Protein AF-A0A918C4P5-F1 (afdb_monomer_lite)

Organism: NCBI:txid1848197

Secondary structure (DSSP, 8-state):
-PPEEEEEE-TT--HHHHHHHHHHHHHHH---TT-B-TTS-EEEEEE-S---GGG-S-EEETTEEE-S--HHHHHHHHHHHHT-

Sequence (84 aa):
MPVTRLELHIEGLPVTEREALLDVVWNELKISPGMVTADGTTELTLVQGETRPEDRPLVHIGGVAYPQMTPERLGALLRRRGSR

Radius of gyration: 11.94 Å; chains: 1; bounding box: 32×25×32 Å

Foldseek 3Di:
DDAKEKEWECEPNDPVQVVLLQVLCCVLQVDHAQDAGPVRRYHYHYDYDDDPPQQPRWIDTNNDIDGPDHSVNSNVVSVVVVVD

pLDDT: mean 91.86, std 9.04, range [45.53, 98.0]

Structure (mmCIF, N/CA/C/O backbone):
data_AF-A0A918C4P5-F1
#
_entry.id   AF-A0A918C4P5-F1
#
loop_
_atom_site.group_PDB
_atom_site.id
_atom_site.type_symbol
_atom_site.label_atom_id
_atom_site.label_alt_id
_atom_site.label_comp_id
_atom_site.label_asym_id
_atom_site.label_entity_id
_atom_site.label_seq_id
_atom_site.pdbx_PDB_ins_code
_atom_site.Cartn_x
_atom_site.Cartn_y
_atom_site.Cartn_z
_atom_site.occupancy
_atom_site.B_iso_or_equiv
_atom_site.auth_seq_id
_atom_site.auth_comp_id
_atom_site.auth_asym_id
_atom_site.auth_atom_id
_atom_site.pdbx_PDB_model_num
ATOM 1 N N . MET A 1 1 ? 8.726 -2.298 -20.881 1.00 58.50 1 MET A N 1
ATOM 2 C CA . MET A 1 1 ? 7.727 -3.194 -20.259 1.00 58.50 1 MET A CA 1
ATOM 3 C C . MET A 1 1 ? 6.681 -2.334 -19.569 1.00 58.50 1 MET A C 1
ATOM 5 O O . MET A 1 1 ? 7.052 -1.248 -19.139 1.00 58.50 1 MET A O 1
ATOM 9 N N . PRO A 1 2 ? 5.402 -2.734 -19.516 1.00 77.44 2 PRO A N 1
ATOM 10 C CA . PRO A 1 2 ? 4.408 -1.971 -18.771 1.00 77.44 2 PRO A CA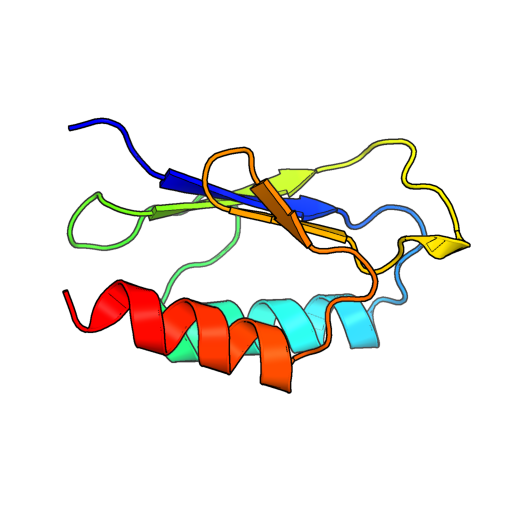 1
ATOM 11 C C . PRO A 1 2 ? 4.723 -2.051 -17.272 1.00 77.44 2 PRO A C 1
ATOM 13 O O . PRO A 1 2 ? 4.865 -3.143 -16.726 1.00 77.44 2 PRO A O 1
ATOM 16 N N . VAL A 1 3 ? 4.859 -0.893 -16.629 1.00 86.12 3 VAL A N 1
ATOM 17 C CA . VAL A 1 3 ? 5.040 -0.780 -15.178 1.00 86.12 3 VAL A CA 1
ATOM 18 C C . VAL A 1 3 ? 3.729 -1.174 -14.495 1.00 86.12 3 VAL A C 1
ATOM 20 O O . VAL A 1 3 ? 2.656 -0.701 -14.875 1.00 86.12 3 VAL A O 1
ATOM 23 N N . THR A 1 4 ? 3.792 -2.046 -13.491 1.00 92.69 4 THR A N 1
ATOM 24 C CA . THR A 1 4 ? 2.642 -2.344 -12.634 1.00 92.69 4 THR A CA 1
ATOM 25 C C . THR A 1 4 ? 2.435 -1.177 -11.678 1.00 92.69 4 THR A C 1
ATOM 27 O O . THR A 1 4 ? 3.280 -0.912 -10.829 1.00 92.69 4 THR A O 1
ATOM 30 N N . ARG A 1 5 ? 1.286 -0.509 -11.759 1.00 94.94 5 ARG A N 1
ATOM 31 C CA . ARG A 1 5 ? 0.906 0.483 -10.748 1.00 94.94 5 ARG A CA 1
ATOM 32 C C . ARG A 1 5 ? 0.371 -0.194 -9.494 1.00 94.94 5 ARG A C 1
ATOM 34 O O . ARG A 1 5 ? -0.532 -1.029 -9.578 1.00 94.94 5 ARG A O 1
ATOM 41 N N . LEU A 1 6 ? 0.948 0.172 -8.359 1.00 96.50 6 LEU A N 1
ATOM 42 C CA . LEU A 1 6 ? 0.470 -0.105 -7.016 1.00 96.50 6 LEU A CA 1
ATOM 43 C C . LEU A 1 6 ? -0.179 1.179 -6.497 1.00 96.50 6 LEU A C 1
ATOM 45 O O . LEU A 1 6 ? 0.510 2.137 -6.160 1.00 96.50 6 LEU A O 1
ATOM 49 N N . GLU A 1 7 ? -1.502 1.212 -6.461 1.00 97.06 7 GLU A N 1
ATOM 50 C CA . GLU A 1 7 ? -2.263 2.391 -6.051 1.00 97.06 7 GLU A CA 1
ATOM 51 C C . GLU A 1 7 ? -2.818 2.171 -4.644 1.00 97.06 7 GLU A C 1
ATOM 53 O O . GLU A 1 7 ? -3.604 1.247 -4.432 1.00 97.06 7 GLU A O 1
ATOM 58 N N . LEU A 1 8 ? -2.432 3.013 -3.685 1.00 96.56 8 LEU A N 1
ATOM 59 C CA . LEU A 1 8 ? -2.984 3.015 -2.330 1.00 96.56 8 LEU A CA 1
ATOM 60 C C . LEU A 1 8 ? -4.007 4.146 -2.207 1.00 96.56 8 LEU A C 1
ATOM 62 O O . LEU A 1 8 ? -3.649 5.322 -2.299 1.00 96.56 8 LEU A O 1
ATOM 66 N N . HIS A 1 9 ? -5.273 3.798 -1.986 1.00 95.88 9 HIS A N 1
ATOM 67 C CA . HIS A 1 9 ? -6.327 4.784 -1.755 1.00 95.88 9 HIS A CA 1
ATOM 68 C C . HIS A 1 9 ? -6.283 5.235 -0.301 1.00 95.88 9 HIS A C 1
ATOM 70 O O . HIS A 1 9 ? -6.419 4.424 0.614 1.00 95.88 9 HIS A O 1
ATOM 76 N N . ILE A 1 10 ? -6.070 6.533 -0.092 1.00 93.38 10 ILE A N 1
ATOM 77 C CA . ILE A 1 10 ? -5.817 7.098 1.244 1.00 93.38 10 ILE A CA 1
ATOM 78 C C . ILE A 1 10 ? -6.989 7.911 1.802 1.00 93.38 10 ILE A C 1
ATOM 80 O O . ILE A 1 10 ? -6.926 8.370 2.941 1.00 93.38 10 ILE A O 1
ATOM 84 N N . GLU A 1 11 ? -8.047 8.115 1.016 1.00 91.56 11 GLU A N 1
ATOM 85 C CA . GLU A 1 11 ? -9.162 8.981 1.399 1.00 91.56 11 GLU A CA 1
ATOM 86 C C . GLU A 1 11 ? -9.940 8.408 2.591 1.00 91.56 11 GLU A C 1
ATOM 88 O O . GLU A 1 11 ? -10.459 7.290 2.552 1.00 91.56 11 GLU A O 1
ATOM 93 N N . GLY A 1 12 ? -10.013 9.193 3.669 1.00 89.19 12 GLY A N 1
ATOM 94 C CA . GLY A 1 12 ? -10.642 8.801 4.929 1.00 89.19 12 GLY A CA 1
ATOM 95 C C . GLY A 1 12 ? -10.020 7.575 5.606 1.00 89.19 12 GLY A C 1
ATOM 96 O O . GLY A 1 12 ? -10.688 6.946 6.427 1.00 89.19 12 GLY A O 1
ATOM 97 N N . LEU A 1 13 ? -8.773 7.237 5.265 1.00 91.75 13 LEU A N 1
ATOM 98 C CA . LEU A 1 13 ? -7.972 6.240 5.965 1.00 91.75 13 LEU A CA 1
ATOM 99 C C . LEU A 1 13 ? -7.280 6.893 7.178 1.00 91.75 13 LEU A C 1
ATOM 101 O O . LEU A 1 13 ? -6.672 7.958 7.024 1.00 91.75 13 LEU A O 1
ATOM 105 N N . PRO A 1 14 ? -7.324 6.293 8.381 1.00 93.62 14 PRO A N 1
ATOM 106 C CA . PRO A 1 14 ? -6.542 6.768 9.516 1.00 93.62 14 PRO A CA 1
ATOM 107 C C . PRO A 1 14 ? -5.048 6.811 9.184 1.00 93.62 14 PRO A C 1
ATOM 109 O O . PRO A 1 14 ? -4.520 5.909 8.533 1.00 93.62 14 PRO A O 1
ATOM 112 N N . VAL A 1 15 ? -4.341 7.830 9.684 1.00 94.50 15 VAL A N 1
ATOM 113 C CA . VAL A 1 15 ? -2.894 7.987 9.441 1.00 94.50 15 VAL A CA 1
ATOM 114 C C . VAL A 1 15 ? -2.127 6.731 9.849 1.00 94.50 15 VAL A C 1
ATOM 116 O O . VAL A 1 15 ? -1.299 6.257 9.086 1.00 94.50 15 VAL A O 1
ATOM 119 N N . THR A 1 16 ? -2.440 6.143 11.003 1.00 96.00 16 THR A N 1
ATOM 120 C CA . THR A 1 16 ? -1.774 4.927 11.494 1.00 96.00 16 THR A CA 1
ATOM 121 C C . THR A 1 16 ? -1.917 3.742 10.542 1.00 96.00 16 THR A C 1
ATOM 123 O O . THR A 1 16 ? -0.965 2.996 10.343 1.00 96.00 16 THR A O 1
ATOM 126 N N . GLU A 1 17 ? -3.087 3.577 9.930 1.00 94.62 17 GLU A N 1
ATOM 127 C CA . GLU A 1 17 ? -3.358 2.492 8.988 1.00 94.62 17 GLU A CA 1
ATOM 128 C C . GLU A 1 17 ? -2.684 2.744 7.636 1.00 94.62 17 GLU A C 1
ATOM 130 O O . GLU A 1 17 ? -2.105 1.833 7.044 1.00 94.62 17 GLU A O 1
ATOM 135 N N . ARG A 1 18 ? -2.668 4.006 7.188 1.00 95.69 18 ARG A N 1
ATOM 136 C CA . ARG A 1 18 ? -1.903 4.431 6.012 1.00 95.69 18 ARG A CA 1
ATOM 137 C C . ARG A 1 18 ? -0.415 4.133 6.175 1.00 95.69 18 ARG A C 1
ATOM 139 O O . ARG A 1 18 ? 0.168 3.515 5.289 1.00 95.69 18 ARG A O 1
ATOM 146 N N . GLU A 1 19 ? 0.188 4.569 7.281 1.00 97.06 19 GLU A N 1
ATOM 147 C CA . GLU A 1 19 ? 1.614 4.345 7.542 1.00 97.06 19 GLU A CA 1
ATOM 148 C C . GLU A 1 19 ? 1.922 2.844 7.640 1.00 97.06 19 GLU A C 1
ATOM 150 O O . GLU A 1 19 ? 2.879 2.388 7.028 1.00 97.06 19 GLU A O 1
ATOM 155 N N . ALA A 1 20 ? 1.061 2.041 8.277 1.00 97.62 20 ALA A N 1
ATOM 156 C CA . ALA A 1 20 ? 1.255 0.591 8.352 1.00 97.62 20 ALA A CA 1
ATOM 157 C C . ALA A 1 20 ? 1.270 -0.093 6.969 1.00 97.62 20 ALA A C 1
ATOM 159 O O . ALA A 1 20 ? 2.067 -1.002 6.729 1.00 97.62 20 ALA A O 1
ATOM 160 N N . LEU A 1 21 ? 0.413 0.337 6.035 1.00 97.38 21 LEU A N 1
ATOM 161 C CA . LEU A 1 21 ? 0.435 -0.169 4.658 1.00 97.38 21 LEU A CA 1
ATOM 162 C C . LEU A 1 21 ? 1.687 0.299 3.904 1.00 97.38 21 LEU A C 1
ATOM 164 O O . LEU A 1 21 ? 2.283 -0.487 3.167 1.00 97.38 21 LEU A O 1
ATOM 168 N N . LEU A 1 22 ? 2.112 1.549 4.102 1.00 97.69 22 LEU A N 1
ATOM 169 C CA . LEU A 1 22 ? 3.330 2.090 3.495 1.00 97.69 22 LEU A CA 1
ATOM 170 C C . LEU A 1 22 ? 4.597 1.402 4.011 1.00 97.69 22 LEU A C 1
ATOM 172 O O . LEU A 1 22 ? 5.469 1.080 3.206 1.00 97.69 22 LEU A O 1
ATOM 176 N N . ASP A 1 23 ? 4.668 1.094 5.304 1.00 98.00 23 ASP A N 1
ATOM 177 C CA . ASP A 1 23 ? 5.769 0.342 5.907 1.00 98.00 23 ASP A CA 1
ATOM 178 C C . ASP A 1 23 ? 5.915 -1.036 5.260 1.00 98.00 23 ASP A C 1
ATOM 180 O O . ASP A 1 23 ? 7.026 -1.483 4.972 1.00 98.00 23 ASP A O 1
ATOM 184 N N . VAL A 1 24 ? 4.800 -1.709 4.965 1.00 97.69 24 VAL A N 1
ATOM 185 C CA . VAL A 1 24 ? 4.823 -2.979 4.229 1.00 97.69 24 VAL A CA 1
ATOM 186 C C . VAL A 1 24 ? 5.380 -2.789 2.821 1.00 97.69 24 VAL A C 1
ATOM 188 O O . VAL A 1 24 ? 6.242 -3.564 2.404 1.00 97.69 24 VAL A O 1
ATOM 191 N N . VAL A 1 25 ? 4.940 -1.761 2.089 1.00 96.69 25 VAL A N 1
ATOM 192 C CA . VAL A 1 25 ? 5.464 -1.496 0.739 1.00 96.69 25 VAL A CA 1
ATOM 193 C C . VAL A 1 25 ? 6.961 -1.199 0.780 1.00 96.69 25 VAL A C 1
ATOM 195 O O . VAL A 1 25 ? 7.718 -1.762 -0.011 1.00 96.69 25 VAL A O 1
ATOM 198 N N . TRP A 1 26 ? 7.415 -0.382 1.728 1.00 96.44 26 TRP A N 1
ATOM 199 C CA . TRP A 1 26 ? 8.834 -0.109 1.924 1.00 96.44 26 TRP A CA 1
ATOM 200 C C . TRP A 1 26 ? 9.617 -1.383 2.254 1.00 96.44 26 TRP A C 1
ATOM 202 O O . TRP A 1 26 ? 10.673 -1.645 1.674 1.00 96.44 26 TRP A O 1
ATOM 212 N N . ASN A 1 27 ? 9.102 -2.210 3.161 1.00 96.38 27 ASN A N 1
ATOM 213 C CA . ASN A 1 27 ? 9.772 -3.433 3.579 1.00 96.38 27 ASN A CA 1
ATOM 214 C C . ASN A 1 27 ? 9.961 -4.411 2.416 1.00 96.38 27 ASN A C 1
ATOM 216 O O . ASN A 1 27 ? 11.069 -4.931 2.269 1.00 96.38 27 ASN A O 1
ATOM 220 N N . GLU A 1 28 ? 8.945 -4.580 1.571 1.00 94.81 28 GLU A N 1
ATOM 221 C CA . GLU A 1 28 ? 8.954 -5.553 0.475 1.00 94.81 28 GLU A CA 1
ATOM 222 C C . GLU A 1 28 ? 9.582 -5.026 -0.822 1.00 94.81 28 GLU A C 1
ATOM 224 O O . GLU A 1 28 ? 10.284 -5.764 -1.506 1.00 94.81 28 GLU A O 1
ATOM 229 N N . LEU A 1 29 ? 9.345 -3.759 -1.174 1.00 94.44 29 LEU A N 1
ATOM 230 C CA . LEU A 1 29 ? 9.711 -3.205 -2.484 1.00 94.44 29 LEU A CA 1
ATOM 231 C C . LEU A 1 29 ? 10.768 -2.097 -2.426 1.00 94.44 29 LEU A C 1
ATOM 233 O O . LEU A 1 29 ? 11.296 -1.723 -3.470 1.00 94.44 29 LEU A O 1
ATOM 237 N N . LYS A 1 30 ? 11.097 -1.577 -1.235 1.00 95.31 30 LYS A N 1
ATOM 238 C CA . LYS A 1 30 ? 12.072 -0.483 -1.039 1.00 95.31 30 LYS A CA 1
ATOM 239 C C . LYS A 1 30 ? 11.731 0.789 -1.830 1.00 95.31 30 LYS A C 1
ATOM 241 O O . LYS A 1 30 ? 12.623 1.488 -2.306 1.00 95.31 30 LYS A O 1
ATOM 246 N N . ILE A 1 31 ? 10.438 1.088 -1.962 1.00 95.81 31 ILE A N 1
ATOM 247 C CA . ILE A 1 31 ? 9.923 2.284 -2.641 1.00 95.81 31 ILE A CA 1
ATOM 248 C C . ILE A 1 31 ? 8.979 3.076 -1.738 1.00 95.81 31 ILE A C 1
ATOM 250 O O . ILE A 1 31 ? 8.297 2.507 -0.886 1.00 95.81 31 ILE A O 1
ATOM 254 N N . SER A 1 32 ? 8.918 4.382 -1.987 1.00 95.50 32 SER A N 1
ATOM 255 C CA . SER A 1 32 ? 7.986 5.334 -1.374 1.00 95.50 32 SER A CA 1
ATOM 256 C C . SER A 1 32 ? 7.011 5.883 -2.426 1.00 95.50 32 SER A C 1
ATOM 258 O O . SER A 1 32 ? 7.206 5.649 -3.622 1.00 95.50 32 SER A O 1
ATOM 260 N N . PRO A 1 33 ? 5.946 6.602 -2.030 1.00 95.75 33 PRO A N 1
ATOM 261 C CA . PRO A 1 33 ? 5.042 7.241 -2.981 1.00 95.75 33 PRO A CA 1
ATOM 262 C C . PRO A 1 33 ? 5.766 8.066 -4.051 1.00 95.75 33 PRO A C 1
ATOM 264 O O . PRO A 1 33 ? 6.629 8.880 -3.732 1.00 95.75 33 PRO A O 1
ATOM 267 N N . GLY A 1 34 ? 5.403 7.857 -5.317 1.00 94.31 34 GLY A N 1
ATOM 268 C CA . GLY A 1 34 ? 6.029 8.502 -6.474 1.00 94.31 34 GLY A CA 1
ATOM 269 C C . GLY A 1 34 ? 7.342 7.857 -6.929 1.00 94.31 34 GLY A C 1
ATOM 270 O O . GLY A 1 34 ? 7.967 8.357 -7.862 1.00 94.31 34 GLY A O 1
ATOM 271 N N . MET A 1 35 ? 7.774 6.764 -6.295 1.00 95.56 35 MET A N 1
ATOM 272 C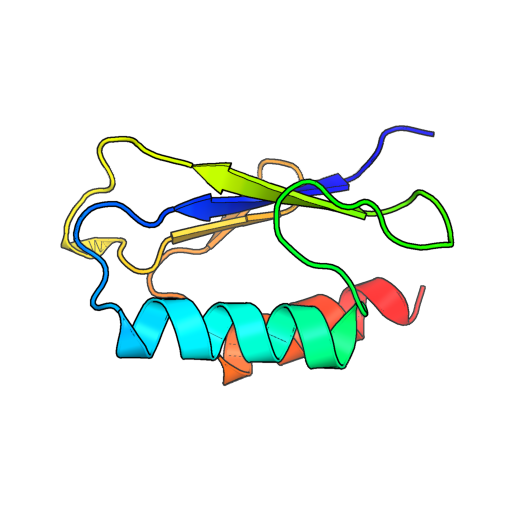 CA . MET A 1 35 ? 8.953 6.005 -6.706 1.00 95.56 35 MET A CA 1
ATOM 273 C C . MET A 1 35 ? 8.582 4.751 -7.498 1.00 95.56 35 MET A C 1
ATOM 275 O O . MET A 1 35 ? 7.491 4.189 -7.371 1.00 95.56 35 MET A O 1
ATOM 279 N N . VAL A 1 36 ? 9.561 4.292 -8.276 1.00 94.50 36 VAL A N 1
ATOM 280 C CA . VAL A 1 36 ? 9.535 3.036 -9.027 1.00 94.50 36 VAL A CA 1
ATOM 281 C C . VAL A 1 36 ? 10.601 2.099 -8.454 1.00 94.50 36 VAL A C 1
ATOM 283 O O . VAL A 1 36 ? 11.648 2.563 -7.996 1.00 94.50 36 VAL A O 1
ATOM 286 N N . THR A 1 37 ? 10.345 0.791 -8.453 1.00 93.44 37 THR A N 1
ATOM 287 C CA . THR A 1 37 ? 11.320 -0.226 -8.034 1.00 93.44 37 THR A CA 1
ATOM 288 C C . THR A 1 37 ? 12.578 -0.182 -8.902 1.00 93.44 37 THR A C 1
ATOM 290 O O . THR A 1 37 ? 12.542 0.237 -10.059 1.00 93.44 37 THR A O 1
ATOM 293 N N . ALA A 1 38 ? 13.710 -0.637 -8.356 1.00 90.00 38 ALA A N 1
ATOM 294 C CA . ALA A 1 38 ? 15.004 -0.592 -9.048 1.00 90.00 38 ALA A CA 1
ATOM 295 C C . ALA A 1 38 ? 15.030 -1.395 -10.364 1.00 90.00 38 ALA A C 1
ATOM 297 O O . ALA A 1 38 ? 15.772 -1.059 -11.283 1.00 90.00 38 ALA A O 1
ATOM 298 N N . ASP A 1 39 ? 14.207 -2.438 -10.463 1.00 89.50 39 ASP A N 1
ATOM 299 C CA . ASP A 1 39 ? 14.012 -3.256 -11.664 1.00 89.50 39 ASP A CA 1
ATOM 300 C C . ASP A 1 39 ? 13.015 -2.642 -12.671 1.00 89.50 39 ASP A C 1
ATOM 302 O O . ASP A 1 39 ? 12.786 -3.200 -13.744 1.00 89.50 39 ASP A O 1
ATOM 306 N N . GLY A 1 40 ? 12.412 -1.495 -12.343 1.00 89.81 40 GLY A N 1
ATOM 307 C CA . GLY A 1 40 ? 11.457 -0.788 -13.191 1.00 89.81 40 GLY A CA 1
ATOM 308 C C . GLY A 1 40 ? 10.089 -1.462 -13.313 1.00 89.81 40 GLY A C 1
ATOM 309 O O . GLY A 1 40 ? 9.345 -1.142 -14.241 1.00 89.81 40 GLY A O 1
ATOM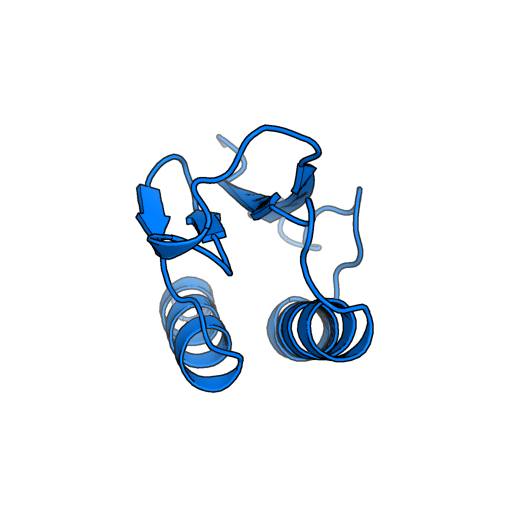 310 N N . THR A 1 41 ? 9.746 -2.413 -12.438 1.00 91.25 41 THR A N 1
ATOM 311 C CA . THR A 1 41 ? 8.525 -3.222 -12.591 1.00 91.25 41 THR A CA 1
ATOM 312 C C . THR A 1 41 ? 7.306 -2.656 -11.875 1.00 91.25 41 THR A C 1
ATOM 314 O O . THR A 1 41 ? 6.188 -2.897 -12.337 1.00 91.25 41 THR A O 1
ATOM 317 N N . THR A 1 42 ? 7.487 -1.913 -10.778 1.00 94.06 42 THR A N 1
ATOM 318 C CA . THR A 1 42 ? 6.386 -1.454 -9.920 1.00 94.06 42 THR A CA 1
ATOM 319 C C . THR A 1 42 ? 6.532 0.015 -9.535 1.00 94.06 42 THR A C 1
ATOM 321 O O . THR A 1 42 ? 7.593 0.431 -9.088 1.00 94.06 42 THR A O 1
ATOM 324 N N . GLU A 1 43 ? 5.455 0.787 -9.664 1.00 95.75 43 GLU A N 1
ATOM 325 C CA . GLU A 1 43 ? 5.353 2.190 -9.232 1.00 95.75 43 GLU A CA 1
ATOM 326 C C . GLU A 1 43 ? 4.332 2.304 -8.096 1.00 95.75 43 GLU A C 1
ATOM 328 O O . GLU A 1 43 ? 3.224 1.783 -8.233 1.00 95.75 43 GLU A O 1
ATOM 333 N N . LEU A 1 44 ? 4.677 2.984 -6.996 1.00 97.25 44 LEU A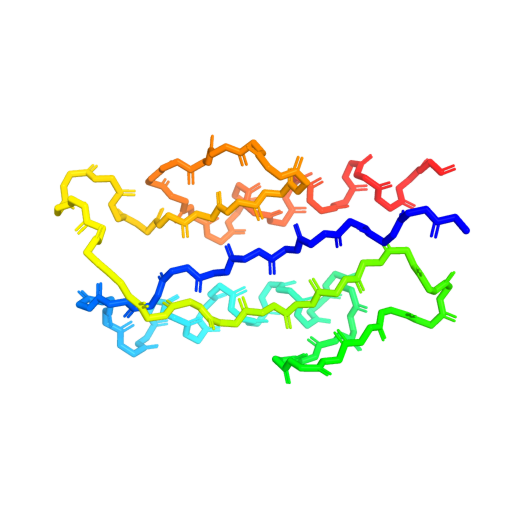 N 1
ATOM 334 C CA . LEU A 1 44 ? 3.736 3.274 -5.907 1.00 97.25 44 LEU A CA 1
ATOM 335 C C . LEU A 1 44 ? 3.099 4.654 -6.104 1.00 97.25 44 LEU A C 1
ATOM 337 O O . LEU A 1 44 ? 3.788 5.674 -6.123 1.00 97.25 44 LEU A O 1
ATOM 341 N N . THR A 1 45 ? 1.771 4.702 -6.141 1.00 96.56 45 THR A N 1
ATOM 342 C CA . THR A 1 45 ? 0.991 5.940 -6.232 1.00 96.56 45 THR A CA 1
ATOM 343 C C . THR A 1 45 ? -0.006 6.019 -5.081 1.00 96.56 45 THR A C 1
ATOM 345 O O . THR A 1 45 ? -0.697 5.048 -4.777 1.00 96.56 45 THR A O 1
ATOM 348 N N . LEU A 1 46 ? -0.112 7.187 -4.443 1.00 95.88 46 LEU A N 1
ATOM 349 C CA . LEU A 1 46 ? -1.220 7.478 -3.533 1.00 95.88 46 LEU A CA 1
ATOM 350 C C . LEU A 1 46 ? -2.370 8.070 -4.333 1.00 95.88 46 LEU A C 1
ATOM 352 O O . LEU A 1 46 ? -2.173 9.022 -5.088 1.00 95.88 46 LEU A O 1
ATOM 356 N N . VAL A 1 47 ? -3.565 7.526 -4.147 1.00 94.75 47 VAL A N 1
ATOM 357 C CA . VAL A 1 47 ? -4.768 7.992 -4.832 1.00 94.75 47 VAL A CA 1
ATOM 358 C C . VAL A 1 47 ? -5.675 8.692 -3.831 1.00 94.75 47 VAL A C 1
ATOM 360 O O . VAL A 1 47 ? -6.041 8.133 -2.794 1.00 94.75 47 VAL A O 1
ATOM 363 N N . GLN A 1 48 ? -6.027 9.934 -4.160 1.00 90.00 48 GLN A N 1
ATOM 364 C CA . GLN A 1 48 ? -7.114 10.669 -3.526 1.00 90.00 48 GLN A CA 1
ATOM 365 C C . GLN A 1 48 ? -8.367 10.491 -4.381 1.00 90.00 48 GLN A C 1
ATOM 367 O O . GLN A 1 48 ? -8.342 10.754 -5.583 1.00 90.00 48 GLN A O 1
ATOM 372 N N . GLY A 1 49 ? -9.450 10.015 -3.777 1.00 82.50 49 GLY A N 1
ATOM 373 C CA . GLY A 1 49 ? -10.697 9.758 -4.485 1.00 82.50 49 GLY A CA 1
ATOM 374 C C . GLY A 1 49 ? -11.716 9.043 -3.611 1.00 82.50 49 GLY A C 1
ATOM 375 O O . GLY A 1 49 ? -11.375 8.466 -2.578 1.00 82.50 49 GLY A O 1
ATOM 376 N N . GLU A 1 50 ? -12.980 9.079 -4.029 1.00 77.94 50 GLU A N 1
ATOM 377 C CA . GLU A 1 50 ? -14.063 8.420 -3.305 1.00 77.94 50 GLU A CA 1
ATOM 378 C C . GLU A 1 50 ? -13.870 6.900 -3.305 1.00 77.94 50 GLU A C 1
ATOM 380 O O . GLU A 1 50 ? -14.179 6.198 -4.265 1.00 77.94 50 GLU A O 1
ATOM 385 N N . THR A 1 51 ? -13.365 6.381 -2.189 1.00 86.62 51 THR A N 1
ATOM 386 C CA . THR A 1 51 ? -13.442 4.958 -1.858 1.00 86.62 51 THR A CA 1
ATOM 387 C C . THR A 1 51 ? -14.650 4.749 -0.963 1.00 86.62 51 THR A C 1
ATOM 389 O O . THR A 1 51 ? -14.796 5.458 0.042 1.00 86.62 51 THR A O 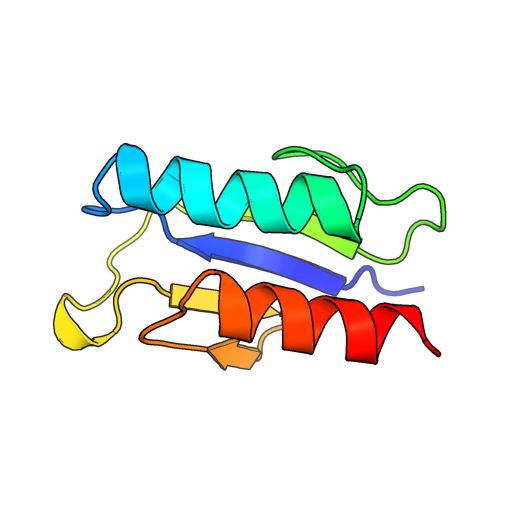1
ATOM 392 N N . ARG A 1 52 ? -15.502 3.775 -1.293 1.00 90.19 52 ARG A N 1
ATOM 393 C CA . ARG A 1 52 ? -16.642 3.421 -0.443 1.00 90.19 52 ARG A CA 1
ATOM 394 C C . ARG A 1 52 ? -16.146 3.022 0.950 1.00 90.19 52 ARG A C 1
ATOM 396 O O . ARG A 1 52 ? -15.150 2.303 1.027 1.00 90.19 52 ARG A O 1
ATOM 403 N N . PRO A 1 53 ? -16.780 3.478 2.044 1.00 89.81 53 PRO A N 1
ATOM 404 C CA . PRO A 1 53 ? -16.327 3.154 3.395 1.00 89.81 53 PRO A CA 1
ATOM 405 C C . PRO A 1 53 ? -16.136 1.650 3.638 1.00 89.81 53 PRO A C 1
ATOM 407 O O . PRO A 1 53 ? -15.168 1.264 4.283 1.00 89.81 53 PRO A O 1
ATOM 410 N N . GLU A 1 54 ? -17.004 0.807 3.075 1.00 92.06 54 GLU A N 1
ATOM 411 C CA . GLU A 1 54 ? -16.959 -0.655 3.199 1.00 92.06 54 GLU A CA 1
ATOM 412 C C . GLU A 1 54 ? -15.788 -1.335 2.465 1.00 92.06 54 GLU A C 1
ATOM 414 O O . GLU A 1 54 ? -15.453 -2.483 2.770 1.00 92.06 54 GLU A O 1
ATOM 419 N N . ASP A 1 55 ? -15.160 -0.634 1.519 1.00 92.94 55 ASP A N 1
ATOM 420 C CA . ASP A 1 55 ? -14.036 -1.138 0.726 1.00 92.94 55 ASP A CA 1
ATOM 421 C C . ASP A 1 55 ? -12.675 -0.732 1.312 1.00 92.94 55 ASP A C 1
ATOM 423 O O . ASP A 1 55 ? -11.637 -1.237 0.875 1.00 92.94 55 ASP A O 1
ATOM 427 N N . ARG A 1 56 ? -12.650 0.174 2.298 1.00 91.50 56 ARG A N 1
ATOM 428 C CA . ARG A 1 56 ? -11.406 0.687 2.884 1.00 91.50 56 ARG A CA 1
ATOM 429 C C . ARG A 1 56 ? -10.766 -0.342 3.830 1.00 91.50 56 ARG A C 1
ATOM 431 O O . ARG A 1 56 ? -11.487 -0.992 4.585 1.00 91.50 56 ARG A O 1
ATOM 438 N N . PRO A 1 57 ? -9.425 -0.461 3.837 1.00 94.81 57 PRO A N 1
ATOM 439 C CA . PRO A 1 57 ? -8.470 0.173 2.917 1.00 94.81 57 PRO A CA 1
ATOM 440 C C . PRO A 1 57 ? -8.507 -0.464 1.521 1.00 94.81 57 PRO A C 1
ATOM 442 O O . PRO A 1 57 ? -8.571 -1.685 1.402 1.00 94.81 57 PRO A O 1
ATOM 445 N N . LEU A 1 58 ? -8.423 0.341 0.458 1.00 96.38 58 LEU A N 1
ATOM 446 C CA . LEU A 1 58 ? -8.437 -0.152 -0.923 1.00 96.38 58 LEU A CA 1
ATOM 447 C C . LEU A 1 58 ? -7.053 -0.011 -1.565 1.00 96.38 58 LEU A C 1
ATOM 449 O O . LEU A 1 58 ? -6.446 1.061 -1.549 1.00 96.38 58 LEU A O 1
ATOM 453 N N . VAL A 1 59 ? -6.580 -1.095 -2.179 1.00 96.44 59 VAL A N 1
ATOM 454 C CA . VAL A 1 59 ? -5.347 -1.108 -2.976 1.00 96.44 59 VAL A CA 1
ATOM 455 C C . VAL A 1 59 ? -5.639 -1.639 -4.376 1.00 96.44 59 VAL A C 1
ATOM 457 O O . VAL A 1 59 ? -6.290 -2.677 -4.508 1.00 96.44 59 VAL A O 1
ATOM 460 N N . HIS A 1 60 ? -5.121 -0.985 -5.419 1.00 95.75 60 HIS A N 1
ATOM 461 C CA . HIS A 1 60 ? -5.044 -1.580 -6.756 1.00 95.75 60 HIS A CA 1
ATOM 462 C C . HIS A 1 60 ? -3.636 -2.070 -7.062 1.00 95.75 60 HIS A C 1
ATOM 464 O O . HIS A 1 60 ? -2.657 -1.378 -6.800 1.00 95.75 60 HIS A O 1
ATOM 470 N N . ILE A 1 61 ? -3.531 -3.246 -7.680 1.00 94.50 61 ILE A N 1
ATOM 471 C CA . ILE A 1 61 ? -2.259 -3.755 -8.202 1.00 94.50 61 ILE A CA 1
ATOM 472 C C . ILE A 1 61 ? -2.453 -4.138 -9.662 1.00 94.50 61 ILE A C 1
ATOM 474 O O . ILE A 1 61 ? -3.092 -5.145 -9.970 1.00 94.50 61 ILE A O 1
ATOM 478 N N . GLY A 1 62 ? -1.903 -3.333 -10.571 1.00 92.81 62 GLY A N 1
ATOM 479 C CA . GLY A 1 62 ? -2.055 -3.537 -12.013 1.00 92.81 62 GLY A CA 1
ATOM 480 C C . GLY A 1 62 ? -3.520 -3.525 -12.462 1.00 92.81 62 GLY A C 1
ATOM 481 O O . GLY A 1 62 ? -3.911 -4.358 -13.273 1.00 92.81 62 GLY A O 1
ATOM 482 N N . GLY A 1 63 ? -4.335 -2.636 -11.884 1.00 91.62 63 GLY A N 1
ATOM 483 C CA . GLY A 1 63 ? -5.763 -2.497 -12.194 1.00 91.62 63 GLY A CA 1
ATOM 484 C C . GLY A 1 63 ? -6.695 -3.487 -11.483 1.00 91.62 63 GLY A C 1
ATOM 485 O O . GLY A 1 63 ? -7.905 -3.406 -11.662 1.00 91.62 63 GLY A O 1
ATOM 486 N N . VAL A 1 64 ? -6.171 -4.406 -10.664 1.00 94.69 64 VAL A N 1
ATOM 487 C CA . VAL A 1 64 ? -6.993 -5.323 -9.854 1.00 94.69 64 VAL A CA 1
ATOM 488 C C . VAL A 1 64 ? -7.236 -4.728 -8.473 1.00 94.69 64 VAL A C 1
ATOM 490 O O . VAL A 1 64 ? -6.272 -4.386 -7.792 1.00 94.69 64 VAL A O 1
ATOM 493 N N . ALA A 1 65 ? -8.502 -4.646 -8.059 1.00 94.94 65 ALA A N 1
ATOM 494 C CA . ALA A 1 65 ? -8.928 -4.120 -6.763 1.00 94.94 65 ALA A CA 1
ATOM 495 C C . ALA A 1 65 ? -8.832 -5.143 -5.635 1.00 94.94 65 ALA A C 1
ATOM 497 O O . ALA A 1 65 ? -9.291 -6.280 -5.751 1.00 94.94 65 ALA A O 1
ATOM 498 N N . TYR A 1 66 ? -8.271 -4.693 -4.518 1.00 96.38 66 TYR A N 1
ATOM 499 C CA . TYR A 1 66 ? -8.171 -5.431 -3.273 1.00 96.38 66 TYR A CA 1
ATOM 500 C C . TYR A 1 66 ? -8.748 -4.570 -2.139 1.00 96.38 66 TYR A C 1
ATOM 502 O O . TYR A 1 66 ? -8.004 -3.802 -1.524 1.00 96.38 66 TYR A O 1
ATOM 510 N N . PRO A 1 67 ? -10.066 -4.661 -1.888 1.00 95.88 67 PRO A N 1
ATOM 511 C CA . PRO A 1 67 ? -10.707 -3.962 -0.780 1.00 95.88 67 PRO A CA 1
ATOM 512 C C . PRO A 1 67 ? -10.369 -4.623 0.561 1.00 95.88 67 PRO A C 1
ATOM 514 O O . PRO A 1 67 ? -9.950 -5.791 0.602 1.00 95.88 67 PRO A O 1
ATOM 517 N N . GLN A 1 68 ? -10.599 -3.882 1.649 1.00 95.50 68 GLN A N 1
ATOM 518 C CA . GLN A 1 68 ? -10.345 -4.307 3.033 1.00 95.50 68 GLN A CA 1
ATOM 519 C C . GLN A 1 68 ? -8.914 -4.843 3.203 1.00 95.50 68 GLN A C 1
ATOM 521 O O . GLN A 1 68 ? -8.668 -5.927 3.741 1.00 95.50 68 GLN A O 1
ATOM 526 N N . MET A 1 69 ? -7.955 -4.119 2.628 1.00 96.25 69 MET A N 1
ATOM 527 C CA . MET A 1 69 ? -6.554 -4.495 2.632 1.00 96.25 69 MET A CA 1
ATOM 528 C C . MET A 1 69 ? -5.958 -4.351 4.028 1.00 96.25 69 MET A C 1
ATOM 530 O O . MET A 1 69 ? -6.008 -3.289 4.634 1.00 96.25 69 MET A O 1
ATOM 534 N N . THR A 1 70 ? -5.300 -5.410 4.486 1.00 96.69 70 THR A N 1
ATOM 535 C CA . THR A 1 70 ? -4.519 -5.433 5.728 1.00 96.69 70 THR A CA 1
ATOM 536 C C . THR A 1 70 ? -3.019 -5.451 5.412 1.00 96.69 70 THR A C 1
ATOM 538 O O . THR A 1 70 ? -2.648 -6.039 4.385 1.00 96.69 70 THR A O 1
ATOM 541 N N . PRO A 1 71 ? -2.142 -4.952 6.301 1.00 97.12 71 PRO A N 1
ATOM 542 C CA . PRO A 1 71 ? -0.686 -5.053 6.152 1.00 97.12 71 PRO A CA 1
ATOM 543 C C . PRO A 1 71 ? -0.184 -6.471 5.819 1.00 97.12 71 PRO A C 1
ATOM 545 O O . PRO A 1 71 ? 0.612 -6.660 4.898 1.00 97.12 71 PRO A O 1
ATOM 548 N N . GLU A 1 72 ? -0.704 -7.497 6.492 1.00 97.12 72 GLU A N 1
ATOM 549 C CA . GLU A 1 72 ? -0.286 -8.893 6.319 1.00 97.12 72 GLU A CA 1
ATOM 550 C C . GLU A 1 72 ? -0.620 -9.411 4.915 1.00 97.12 72 GLU A C 1
ATOM 552 O O . GLU A 1 72 ? 0.224 -10.002 4.230 1.00 97.12 72 GLU A O 1
ATOM 557 N N . ARG A 1 73 ? -1.857 -9.157 4.468 1.00 96.56 73 ARG A N 1
ATOM 558 C CA . ARG A 1 73 ? -2.341 -9.508 3.126 1.00 96.56 73 ARG A CA 1
ATOM 559 C C . ARG A 1 73 ? -1.562 -8.777 2.038 1.00 96.56 73 ARG A C 1
ATOM 561 O O . ARG A 1 73 ? -1.198 -9.411 1.046 1.00 96.56 73 ARG A O 1
ATOM 568 N N . LEU A 1 74 ? -1.274 -7.489 2.225 1.00 96.94 74 LEU A N 1
ATOM 569 C CA . LEU A 1 74 ? -0.473 -6.714 1.282 1.00 96.94 74 LEU A CA 1
ATOM 570 C C . LEU A 1 74 ? 0.931 -7.313 1.155 1.00 96.94 74 LEU A C 1
ATOM 572 O O . LEU A 1 74 ? 1.359 -7.634 0.048 1.00 96.94 74 LEU A O 1
ATOM 576 N N . GLY A 1 75 ? 1.607 -7.569 2.277 1.00 96.38 75 GLY A N 1
ATOM 577 C CA . GLY A 1 75 ? 2.944 -8.162 2.272 1.00 96.38 75 GLY A CA 1
ATOM 578 C C . GLY A 1 75 ? 2.971 -9.530 1.587 1.00 96.38 75 GLY A C 1
ATOM 579 O O . GLY A 1 75 ? 3.849 -9.809 0.772 1.00 96.38 75 GLY A O 1
ATOM 580 N N . ALA A 1 76 ? 1.967 -10.376 1.838 1.00 95.44 76 ALA A N 1
ATOM 581 C CA . ALA A 1 76 ? 1.850 -11.672 1.171 1.00 95.44 76 ALA A CA 1
ATOM 582 C C . ALA A 1 76 ? 1.675 -11.543 -0.356 1.00 95.44 76 ALA A C 1
ATOM 584 O O . ALA A 1 76 ? 2.278 -12.309 -1.114 1.00 95.44 76 ALA A O 1
ATOM 585 N N . LEU A 1 77 ? 0.878 -10.572 -0.818 1.00 94.31 77 LEU A N 1
ATOM 586 C CA . LEU A 1 77 ? 0.682 -10.300 -2.246 1.00 94.31 77 LEU A CA 1
ATOM 587 C C . LEU A 1 77 ? 1.968 -9.802 -2.918 1.00 94.31 77 LEU A C 1
ATOM 589 O O . LEU A 1 77 ? 2.294 -10.268 -4.013 1.00 94.31 77 LEU A O 1
ATOM 593 N N . LEU A 1 78 ? 2.699 -8.894 -2.267 1.00 93.31 78 LEU A N 1
ATOM 594 C CA . LEU A 1 78 ? 3.941 -8.326 -2.795 1.00 93.31 78 LEU A CA 1
ATOM 595 C C . LEU A 1 78 ? 5.053 -9.380 -2.885 1.00 93.31 78 LEU A C 1
ATOM 597 O O . LEU A 1 78 ? 5.645 -9.540 -3.953 1.00 93.31 78 LEU A O 1
ATOM 601 N N . ARG A 1 79 ? 5.255 -10.195 -1.839 1.00 92.00 79 ARG A N 1
ATOM 602 C CA . ARG A 1 79 ? 6.237 -11.300 -1.854 1.00 92.00 79 ARG A CA 1
ATOM 603 C C . ARG A 1 79 ? 5.975 -12.310 -2.965 1.00 92.00 79 ARG A C 1
ATOM 605 O O . ARG A 1 79 ? 6.896 -12.748 -3.648 1.00 92.00 79 ARG A O 1
ATOM 612 N N . ARG A 1 80 ? 4.704 -12.660 -3.193 1.00 88.12 80 ARG A N 1
ATOM 613 C CA . ARG A 1 80 ? 4.324 -13.583 -4.274 1.00 88.12 80 ARG A CA 1
ATOM 614 C C . ARG A 1 80 ? 4.633 -13.016 -5.663 1.00 88.12 80 ARG A C 1
ATOM 616 O O . ARG A 1 80 ? 4.883 -13.792 -6.583 1.00 88.12 80 ARG A O 1
ATOM 623 N N . ARG A 1 81 ? 4.585 -11.691 -5.828 1.00 79.38 81 ARG A N 1
ATOM 624 C CA . ARG A 1 81 ? 4.889 -11.011 -7.094 1.00 79.38 81 ARG A CA 1
ATOM 625 C C . ARG A 1 81 ? 6.387 -10.826 -7.325 1.00 79.38 81 ARG A C 1
ATOM 627 O O . ARG A 1 81 ? 6.808 -11.040 -8.451 1.00 79.38 81 ARG A O 1
ATOM 634 N N . GLY A 1 82 ? 7.166 -10.501 -6.291 1.00 66.50 82 GLY A N 1
ATOM 635 C CA . GLY A 1 82 ? 8.627 -10.347 -6.391 1.00 66.50 82 GLY A CA 1
ATOM 636 C C . GLY A 1 82 ? 9.406 -11.661 -6.549 1.00 66.50 82 GLY A C 1
ATOM 637 O O . GLY A 1 82 ? 10.587 -11.641 -6.867 1.00 66.50 82 GLY A O 1
ATOM 638 N N . SER A 1 83 ? 8.759 -12.813 -6.339 1.00 56.03 83 SER A N 1
ATOM 639 C CA . SER A 1 83 ? 9.358 -14.145 -6.520 1.00 56.03 83 SER A CA 1
ATOM 640 C C . SER A 1 83 ? 9.278 -14.682 -7.965 1.00 56.03 83 SER A C 1
ATOM 642 O O . SER A 1 83 ? 9.513 -15.875 -8.178 1.00 56.03 83 SER A O 1
ATOM 644 N N . ARG A 1 84 ? 8.896 -13.855 -8.942 1.00 45.53 84 ARG A N 1
ATOM 645 C CA . ARG A 1 84 ? 8.852 -14.196 -10.373 1.00 45.53 84 ARG A CA 1
ATOM 646 C C . ARG A 1 84 ? 9.834 -13.343 -11.149 1.00 45.53 84 ARG A C 1
ATOM 648 O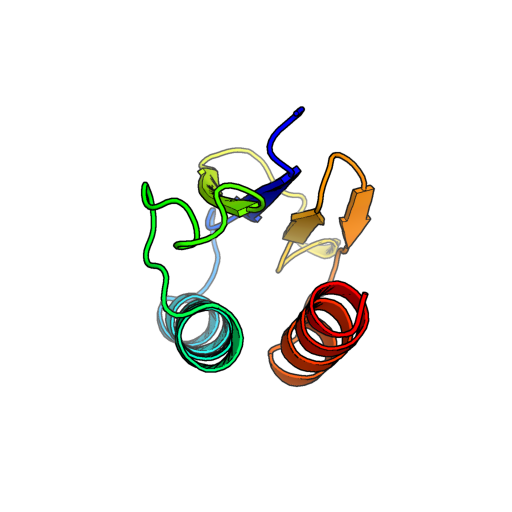 O . ARG A 1 84 ? 10.398 -13.900 -12.112 1.00 45.53 84 ARG A O 1
#